Protein AF-A0A0N4YL13-F1 (afdb_monomer_lite)

Foldseek 3Di:
DDDDDPPDPDDDDDDPVPVVPDPDFKDKDKDQAAPVVVLVVLQVCVVSQWAWDDKAQDPVHNRIIMTMTGRPVCCVVVVHDDPDRVNVPPDPPDD

Secondary structure (DSSP, 8-state):
---PPP---------GGGTTT---SEEEEEEES-HHHHHHHHHHHHHTTEEEEEEEE-SS-TTEEEEEEEEGGGTGGGT---S--TTTT------

pLDDT: mean 72.2, std 22.52, range [27.66, 93.56]

Sequence (95 aa):
MTDEAPMTCQWAGYDQALLSTQKRSGLLIEIHGNTTQHAALLKEVALLDYLLFALEANPLCRWCCEYSFINRNCMERYGAYILKPYLKDIVIVNQ

Structure (mmCIF, N/CA/C/O backbone):
data_AF-A0A0N4YL13-F1
#
_entry.id   AF-A0A0N4YL13-F1
#
loop_
_atom_site.group_PDB
_atom_site.id
_atom_site.type_symbol
_atom_site.label_atom_id
_atom_site.label_alt_id
_atom_site.label_comp_id
_atom_site.label_asym_id
_atom_site.label_entity_id
_atom_site.label_seq_id
_atom_site.pdbx_PDB_ins_code
_atom_site.Cartn_x
_atom_site.Cartn_y
_atom_site.Cartn_z
_atom_site.occupancy
_atom_site.B_iso_or_equiv
_atom_site.auth_seq_id
_atom_site.auth_comp_id
_atom_site.auth_asym_id
_atom_site.auth_atom_id
_atom_site.pdbx_PDB_model_num
ATOM 1 N N . MET A 1 1 ? -35.372 -3.783 8.983 1.00 31.12 1 MET A N 1
ATOM 2 C CA . MET A 1 1 ? -35.506 -4.721 7.851 1.00 31.12 1 MET A CA 1
ATOM 3 C C . MET A 1 1 ? -35.213 -3.887 6.613 1.00 31.12 1 MET A C 1
ATOM 5 O O . MET A 1 1 ? -36.064 -3.084 6.264 1.00 31.12 1 MET A O 1
ATOM 9 N N . THR A 1 2 ? -33.919 -3.599 6.408 1.00 39.25 2 THR A N 1
ATOM 10 C CA . THR A 1 2 ? -33.066 -4.156 5.325 1.00 39.25 2 THR A CA 1
ATOM 11 C C . THR A 1 2 ? -33.624 -3.704 3.970 1.00 39.25 2 THR A C 1
ATOM 13 O O . THR A 1 2 ? -34.764 -4.005 3.656 1.00 39.25 2 THR A O 1
ATOM 16 N N . ASP A 1 3 ? -32.943 -2.836 3.226 1.00 29.53 3 ASP A N 1
ATOM 17 C CA . ASP A 1 3 ? -31.700 -3.222 2.564 1.00 29.53 3 ASP A CA 1
ATOM 18 C C . ASP A 1 3 ? -30.657 -2.107 2.418 1.00 29.53 3 ASP A C 1
ATOM 20 O O . ASP A 1 3 ? -30.948 -0.939 2.159 1.00 29.53 3 ASP A O 1
ATOM 24 N N . GLU A 1 4 ? -29.416 -2.556 2.584 1.00 37.66 4 GLU A N 1
ATOM 25 C CA . GLU A 1 4 ? -28.152 -1.905 2.279 1.00 37.66 4 GLU A CA 1
ATOM 26 C C . GLU A 1 4 ? -28.117 -1.448 0.813 1.00 37.66 4 GLU A C 1
ATOM 28 O O . GLU A 1 4 ? -28.215 -2.262 -0.106 1.00 37.66 4 GLU A O 1
ATOM 33 N N . ALA A 1 5 ? -27.911 -0.153 0.572 1.00 33.06 5 ALA A N 1
ATOM 34 C CA . ALA A 1 5 ? -27.423 0.288 -0.727 1.00 33.06 5 ALA A CA 1
ATOM 35 C C . ALA A 1 5 ? -25.913 -0.023 -0.788 1.00 33.06 5 ALA A C 1
ATOM 37 O O . ALA A 1 5 ? -25.164 0.505 0.041 1.00 33.06 5 ALA A O 1
ATOM 38 N N . PRO A 1 6 ? -25.440 -0.868 -1.724 1.00 35.81 6 PRO A N 1
ATOM 39 C CA . PRO A 1 6 ? -24.023 -1.179 -1.841 1.00 35.81 6 PRO A CA 1
ATOM 40 C C . PRO A 1 6 ? -23.264 0.110 -2.146 1.00 35.81 6 PRO A C 1
ATOM 42 O O . PRO A 1 6 ? -23.642 0.867 -3.040 1.00 35.81 6 PRO A O 1
ATOM 45 N N . MET A 1 7 ? -22.201 0.375 -1.385 1.00 33.22 7 MET A N 1
ATOM 46 C CA . MET A 1 7 ? -21.324 1.514 -1.628 1.00 33.22 7 MET A CA 1
ATOM 47 C C . MET A 1 7 ? -20.737 1.419 -3.037 1.00 33.22 7 MET A C 1
ATOM 49 O O . MET A 1 7 ? -19.773 0.699 -3.291 1.00 33.22 7 MET A O 1
ATOM 53 N N . THR A 1 8 ? -21.315 2.172 -3.961 1.00 29.36 8 THR A N 1
ATOM 54 C CA . THR A 1 8 ? -20.730 2.436 -5.266 1.00 29.36 8 THR A CA 1
ATOM 55 C C . THR A 1 8 ? -19.432 3.210 -5.054 1.00 29.36 8 THR A C 1
ATOM 57 O O . THR A 1 8 ? -19.460 4.336 -4.553 1.00 29.36 8 THR A O 1
ATOM 60 N N . CYS A 1 9 ? -18.295 2.612 -5.417 1.00 31.28 9 CYS A N 1
ATOM 61 C CA . CYS A 1 9 ? -17.017 3.311 -5.526 1.00 31.28 9 CYS A CA 1
ATOM 62 C C . CYS A 1 9 ? -17.157 4.441 -6.555 1.00 31.28 9 CYS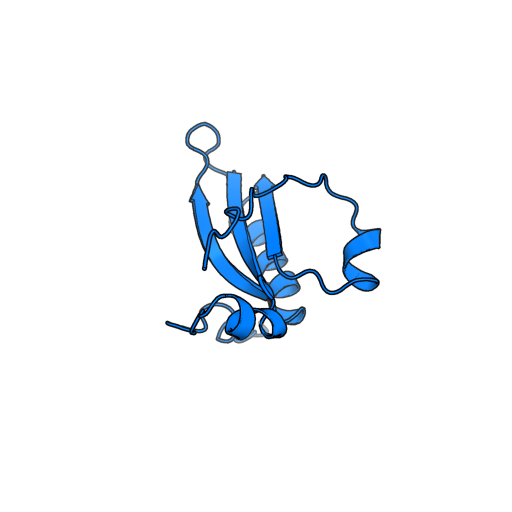 A C 1
ATOM 64 O O . CYS A 1 9 ? -17.150 4.204 -7.761 1.00 31.28 9 CYS A O 1
ATOM 66 N N . GLN A 1 10 ? -17.325 5.673 -6.079 1.00 27.66 10 GLN A N 1
ATOM 67 C CA . GLN A 1 10 ? -17.253 6.867 -6.910 1.00 27.66 10 GLN A CA 1
ATOM 68 C C . GLN A 1 10 ? -15.804 7.354 -6.960 1.00 27.66 10 GLN A C 1
ATOM 70 O O . GLN A 1 10 ? -15.240 7.813 -5.968 1.00 27.66 10 GLN A O 1
ATOM 75 N N . TRP A 1 11 ? -15.221 7.224 -8.149 1.00 38.75 11 TRP A N 1
ATOM 76 C CA . TRP A 1 11 ? -13.934 7.761 -8.562 1.00 38.75 11 TRP A CA 1
ATOM 77 C C . TRP A 1 11 ? -13.903 9.279 -8.347 1.00 38.75 11 TRP A C 1
ATOM 79 O O . TRP A 1 11 ? -14.689 10.008 -8.950 1.00 38.75 11 TRP A O 1
ATOM 89 N N . ALA A 1 12 ? -13.007 9.765 -7.489 1.00 37.19 12 ALA A N 1
ATOM 90 C CA . ALA A 1 12 ? -12.762 11.192 -7.318 1.00 37.19 12 ALA A CA 1
ATOM 91 C C . ALA A 1 12 ? -11.340 11.508 -7.788 1.00 37.19 12 ALA A C 1
ATOM 93 O O . ALA A 1 12 ? -10.372 11.001 -7.225 1.00 37.19 12 ALA A O 1
ATOM 94 N N . GLY A 1 13 ? -11.256 12.328 -8.839 1.00 35.59 13 GLY A N 1
ATOM 95 C CA . GLY A 1 13 ? -10.018 12.837 -9.417 1.00 35.59 13 GLY A CA 1
ATOM 96 C C . GLY A 1 13 ? -9.101 13.504 -8.391 1.00 35.59 13 GLY A C 1
ATOM 97 O O . GLY A 1 13 ? -9.542 14.061 -7.385 1.00 35.59 13 GLY A O 1
ATOM 98 N N . TYR A 1 14 ? -7.807 13.396 -8.670 1.00 40.84 14 TYR A N 1
ATOM 99 C CA . TYR A 1 14 ? -6.706 13.808 -7.813 1.00 40.84 14 TYR A CA 1
ATOM 100 C C . TYR A 1 14 ? -6.612 15.328 -7.632 1.00 40.84 14 TYR A C 1
ATOM 102 O O . TYR A 1 14 ? -6.401 16.058 -8.597 1.00 40.84 14 TYR A O 1
ATOM 110 N N . ASP A 1 15 ? -6.635 15.771 -6.375 1.00 36.53 15 ASP A N 1
ATOM 111 C CA . ASP A 1 15 ? -6.029 17.027 -5.931 1.00 36.53 15 ASP A CA 1
ATOM 112 C C . ASP A 1 15 ? -5.241 16.747 -4.636 1.00 36.53 15 ASP A C 1
ATOM 114 O O . ASP A 1 15 ? -5.807 16.316 -3.625 1.00 36.53 15 ASP A O 1
ATOM 118 N N . GLN A 1 16 ? -3.916 16.935 -4.680 1.00 40.22 16 GLN A N 1
ATOM 119 C CA . GLN A 1 16 ? -2.991 16.681 -3.564 1.00 40.22 16 GLN A CA 1
ATOM 120 C C . GLN A 1 16 ? -3.334 17.501 -2.309 1.00 40.22 16 GLN A C 1
ATOM 122 O O . GLN A 1 16 ? -3.009 17.075 -1.199 1.00 40.22 16 GLN A O 1
ATOM 127 N N . ALA A 1 17 ? -4.019 18.641 -2.452 1.00 34.53 17 ALA A N 1
ATOM 128 C CA . ALA A 1 17 ? -4.364 19.518 -1.335 1.00 34.53 17 ALA A CA 1
ATOM 129 C C . ALA A 1 17 ? -5.468 18.955 -0.415 1.00 34.53 17 ALA A C 1
ATOM 131 O O . ALA A 1 17 ? -5.583 19.369 0.740 1.00 34.53 17 ALA A O 1
ATOM 132 N N . LEU A 1 18 ? -6.272 17.993 -0.885 1.00 42.09 18 LEU A N 1
ATOM 133 C CA . LEU A 1 18 ? -7.428 17.482 -0.136 1.00 42.09 18 LEU A CA 1
ATOM 134 C C . LEU A 1 18 ? -7.079 16.388 0.888 1.00 42.09 18 LEU A C 1
ATOM 136 O O . LEU A 1 18 ? -7.831 16.161 1.836 1.00 42.09 18 LEU A O 1
ATOM 140 N N . LEU A 1 19 ? -5.943 15.705 0.716 1.00 45.62 19 LEU A N 1
ATOM 141 C CA . LEU A 1 19 ? -5.544 14.576 1.568 1.00 45.62 19 LEU A CA 1
ATOM 142 C C . LEU A 1 19 ? -5.187 14.994 3.005 1.00 45.62 19 LEU A C 1
ATOM 144 O O . LEU A 1 19 ? -5.286 14.176 3.918 1.00 45.62 19 LEU A O 1
ATOM 148 N N . SER A 1 20 ? -4.800 16.254 3.227 1.00 42.00 20 SER A N 1
ATOM 149 C CA . SER A 1 20 ? -4.380 16.751 4.545 1.00 42.00 20 SER A CA 1
ATOM 150 C C . SER A 1 20 ? -5.536 17.220 5.437 1.00 42.00 20 SER A C 1
ATOM 152 O O . SER A 1 20 ? -5.381 17.270 6.656 1.00 42.00 20 SER A O 1
ATOM 154 N N . THR A 1 21 ? -6.702 17.543 4.867 1.00 48.25 21 THR A N 1
ATOM 155 C CA . THR A 1 21 ? -7.808 18.204 5.589 1.00 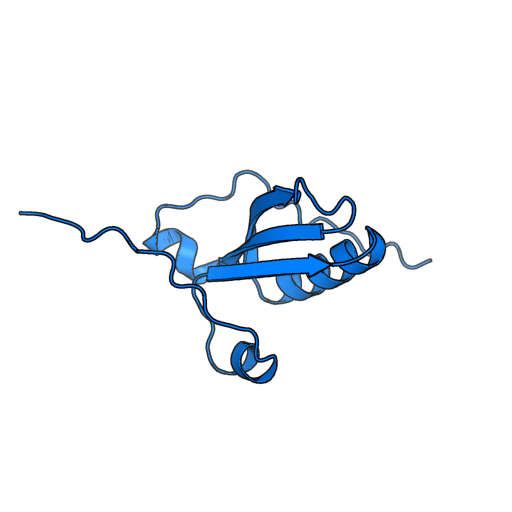48.25 21 THR A CA 1
ATOM 156 C C . THR A 1 21 ? -8.969 17.272 5.939 1.00 48.25 21 THR A C 1
ATOM 158 O O . THR A 1 21 ? -9.742 17.576 6.847 1.00 48.25 21 THR A O 1
ATOM 161 N N . GLN A 1 22 ? -9.077 16.105 5.296 1.00 54.62 22 GLN A N 1
ATOM 162 C CA . GLN A 1 22 ? -10.126 15.126 5.579 1.00 54.62 22 GLN A CA 1
ATOM 163 C C . GLN A 1 22 ? -9.564 13.701 5.475 1.00 54.62 22 GLN A C 1
ATOM 165 O O . GLN A 1 22 ? -9.281 13.215 4.381 1.00 54.62 22 GLN A O 1
ATOM 170 N N . LYS A 1 23 ? -9.424 12.998 6.610 1.00 58.81 23 LYS A N 1
ATOM 171 C CA . LYS A 1 23 ? -9.084 11.563 6.609 1.00 58.81 23 LYS A CA 1
ATOM 172 C C . LYS A 1 23 ? -10.243 10.782 5.980 1.00 58.81 23 LYS A C 1
ATOM 174 O O . LYS A 1 23 ? -11.238 10.502 6.646 1.00 58.81 23 LYS A O 1
ATOM 179 N N . ARG A 1 24 ? -10.147 10.493 4.681 1.00 71.50 24 ARG A N 1
ATOM 180 C CA . ARG A 1 24 ? -11.122 9.673 3.951 1.00 71.50 24 ARG A CA 1
ATOM 181 C C . ARG A 1 24 ? -10.979 8.199 4.331 1.00 71.50 24 ARG A C 1
ATOM 183 O O . ARG A 1 24 ? -9.934 7.760 4.799 1.00 71.50 24 ARG A O 1
ATOM 190 N N . SER A 1 25 ? -12.056 7.437 4.160 1.00 84.31 25 SER A N 1
ATOM 191 C CA . SER A 1 25 ? -12.070 6.011 4.495 1.00 84.31 25 SER A CA 1
ATOM 192 C C . SER A 1 25 ? -11.295 5.159 3.496 1.00 84.31 25 SER A C 1
ATOM 194 O O . SER A 1 25 ? -10.676 4.176 3.895 1.00 84.31 25 SER A O 1
ATOM 196 N N . GLY A 1 26 ? -11.313 5.543 2.220 1.00 86.00 26 GLY A N 1
ATOM 197 C CA . GLY A 1 26 ? -10.641 4.840 1.137 1.00 86.00 26 GLY A CA 1
ATOM 198 C C . GLY A 1 26 ? -9.876 5.783 0.216 1.00 86.00 26 GLY A C 1
ATOM 199 O O . GLY A 1 26 ? -10.203 6.968 0.107 1.00 86.00 26 GLY A O 1
ATOM 200 N N . LEU A 1 27 ? -8.856 5.232 -0.431 1.00 87.75 27 LEU A N 1
ATOM 201 C CA . LEU A 1 27 ? -7.987 5.912 -1.385 1.00 87.75 27 LEU A CA 1
ATOM 202 C C . LEU A 1 27 ? -7.698 4.950 -2.540 1.00 87.75 27 LEU A C 1
ATOM 204 O O . LEU A 1 27 ? -7.267 3.830 -2.289 1.00 87.75 27 LEU A O 1
ATOM 208 N N . LEU A 1 28 ? -7.932 5.378 -3.779 1.00 90.25 28 LEU A N 1
ATOM 209 C CA . LEU A 1 28 ? -7.571 4.629 -4.982 1.00 90.25 28 LEU A CA 1
ATOM 210 C C . LEU A 1 28 ? -6.563 5.448 -5.777 1.00 90.25 28 LEU A C 1
ATOM 212 O O . LEU A 1 28 ? -6.794 6.633 -6.023 1.00 90.25 28 LEU A O 1
ATOM 216 N N . ILE A 1 29 ? -5.444 4.822 -6.134 1.00 89.81 29 ILE A N 1
ATOM 217 C CA . ILE A 1 29 ? -4.338 5.475 -6.821 1.00 89.81 29 ILE A CA 1
ATOM 218 C C . ILE A 1 29 ? -3.850 4.617 -7.987 1.00 89.81 29 ILE A C 1
ATOM 220 O O . ILE A 1 29 ? -3.320 3.536 -7.753 1.00 89.81 29 ILE A O 1
ATOM 224 N N . GLU A 1 30 ? -3.928 5.121 -9.220 1.00 91.50 30 GLU A N 1
ATOM 225 C CA . GLU A 1 30 ? -3.120 4.616 -10.340 1.00 91.50 30 GLU A CA 1
ATOM 226 C C . GLU A 1 30 ? -1.769 5.341 -10.389 1.00 91.50 30 GLU A C 1
ATOM 228 O O . GLU A 1 30 ? -1.715 6.574 -10.422 1.00 91.50 30 GLU A O 1
ATOM 233 N N . ILE A 1 31 ? -0.676 4.579 -10.404 1.00 89.81 31 ILE A N 1
ATOM 234 C CA . ILE A 1 31 ? 0.681 5.096 -10.597 1.00 89.81 31 ILE A CA 1
ATOM 235 C C . ILE A 1 31 ? 1.153 4.698 -11.987 1.00 89.81 31 ILE A C 1
ATOM 237 O O . ILE A 1 31 ? 1.020 3.538 -12.360 1.00 89.81 31 ILE A O 1
ATOM 241 N N . HIS A 1 32 ? 1.746 5.647 -12.712 1.00 92.56 32 HIS A N 1
ATOM 242 C CA . HIS A 1 32 ? 2.448 5.427 -13.977 1.00 92.56 32 HIS A CA 1
ATOM 243 C C . HIS A 1 32 ? 3.945 5.613 -13.717 1.00 92.56 32 HIS A C 1
ATOM 245 O O . HIS A 1 32 ? 4.422 6.746 -13.639 1.00 92.56 32 HIS A O 1
ATOM 251 N N . GLY A 1 33 ? 4.696 4.530 -13.519 1.00 87.88 33 GLY A N 1
ATOM 252 C CA . GLY A 1 33 ? 6.096 4.649 -13.130 1.00 87.88 33 GLY A CA 1
ATOM 253 C C . GLY A 1 33 ? 6.854 3.335 -12.997 1.00 87.88 33 GLY A C 1
ATOM 254 O O . GLY A 1 33 ? 6.354 2.239 -13.220 1.00 87.88 33 GLY A O 1
ATOM 255 N N . ASN A 1 34 ? 8.130 3.441 -12.643 1.00 88.50 34 ASN A N 1
ATOM 256 C CA . ASN A 1 34 ? 8.935 2.269 -12.319 1.00 88.50 34 ASN A CA 1
ATOM 257 C C . ASN A 1 34 ? 8.705 1.812 -10.868 1.00 88.50 34 ASN A C 1
ATOM 259 O O . ASN A 1 34 ? 8.155 2.533 -10.032 1.00 88.50 34 ASN A O 1
ATOM 263 N N . THR A 1 35 ? 9.203 0.621 -10.538 1.00 88.19 35 THR A N 1
ATOM 264 C CA . THR A 1 35 ? 9.057 0.015 -9.206 1.00 88.19 35 THR A CA 1
ATOM 265 C C . THR A 1 35 ? 9.537 0.923 -8.067 1.00 88.19 35 THR A C 1
ATOM 267 O O . THR A 1 35 ? 8.937 0.918 -6.994 1.00 88.19 35 THR A O 1
ATOM 270 N N . THR A 1 36 ? 10.573 1.741 -8.282 1.00 89.25 36 THR A N 1
ATOM 271 C CA . THR A 1 36 ? 11.089 2.682 -7.272 1.00 89.25 36 THR A CA 1
ATOM 272 C C . THR A 1 36 ? 10.089 3.797 -6.975 1.00 89.25 36 THR A C 1
ATOM 274 O O . THR A 1 36 ? 9.872 4.127 -5.811 1.00 89.25 36 THR A O 1
ATOM 277 N N . GLN A 1 37 ? 9.444 4.350 -8.005 1.00 87.38 37 GLN A N 1
ATOM 278 C CA . GLN A 1 37 ? 8.409 5.379 -7.845 1.00 87.38 37 GLN A CA 1
ATOM 279 C C . GLN A 1 37 ? 7.175 4.817 -7.135 1.00 87.38 37 GLN A C 1
ATOM 281 O O . GLN A 1 37 ? 6.637 5.459 -6.234 1.00 87.38 37 GLN A O 1
ATOM 286 N N . HIS A 1 38 ? 6.778 3.589 -7.477 1.00 89.56 38 HIS A N 1
ATOM 287 C CA . HIS A 1 38 ? 5.684 2.902 -6.796 1.00 89.56 38 HIS A CA 1
ATOM 288 C C . HIS A 1 38 ? 6.020 2.693 -5.314 1.00 89.56 38 HIS A C 1
ATOM 290 O O . HIS A 1 38 ? 5.242 3.066 -4.442 1.00 89.56 38 HIS A O 1
ATOM 296 N N . ALA A 1 39 ? 7.212 2.170 -5.012 1.00 89.88 39 ALA A N 1
ATOM 297 C CA . ALA A 1 39 ? 7.657 1.952 -3.639 1.00 89.88 39 ALA A CA 1
ATOM 298 C C . ALA A 1 39 ? 7.734 3.254 -2.825 1.00 89.88 39 ALA A C 1
ATOM 300 O O . ALA A 1 39 ? 7.389 3.247 -1.646 1.00 89.88 39 ALA A O 1
ATOM 301 N N . ALA A 1 40 ? 8.167 4.363 -3.434 1.00 87.38 40 ALA A N 1
ATOM 302 C CA . ALA A 1 40 ? 8.189 5.668 -2.780 1.00 87.38 40 ALA A CA 1
ATOM 303 C C . ALA A 1 40 ? 6.776 6.117 -2.379 1.00 87.38 40 ALA A C 1
ATOM 305 O O . ALA A 1 40 ? 6.551 6.430 -1.214 1.00 87.38 40 ALA A O 1
ATOM 306 N N . LEU A 1 41 ? 5.801 6.057 -3.292 1.00 86.31 41 LEU A N 1
ATOM 307 C CA . LEU A 1 41 ? 4.427 6.448 -2.968 1.00 86.31 41 LEU A CA 1
ATOM 308 C C . LEU A 1 41 ? 3.785 5.519 -1.930 1.00 86.31 41 LEU A C 1
ATOM 310 O O . LEU A 1 41 ? 3.115 5.990 -1.015 1.00 86.31 41 LEU A O 1
ATOM 314 N N . LEU A 1 42 ? 4.010 4.206 -2.035 1.00 88.19 42 LEU A N 1
ATOM 315 C CA . LEU A 1 42 ? 3.491 3.238 -1.064 1.00 88.19 42 LEU A CA 1
ATOM 316 C C . LEU A 1 42 ? 4.003 3.505 0.356 1.00 88.19 42 LEU A C 1
ATOM 318 O O . LEU A 1 42 ? 3.254 3.310 1.313 1.00 88.19 42 LEU A O 1
ATOM 322 N N . LYS A 1 43 ? 5.247 3.980 0.499 1.00 86.44 43 LYS A N 1
ATOM 323 C CA . LYS A 1 43 ? 5.795 4.413 1.792 1.00 86.44 43 LYS A CA 1
ATOM 324 C C . LYS A 1 43 ? 5.062 5.640 2.326 1.00 86.44 43 LYS A C 1
ATOM 326 O O . LYS A 1 43 ? 4.628 5.615 3.473 1.00 86.44 43 LYS A O 1
ATOM 331 N N . GLU A 1 44 ? 4.864 6.666 1.501 1.00 87.00 44 GLU A N 1
ATOM 332 C CA . GLU A 1 44 ? 4.136 7.877 1.907 1.00 87.00 44 GLU A CA 1
ATOM 333 C C . GLU A 1 44 ? 2.697 7.557 2.339 1.00 87.00 44 GLU A C 1
ATOM 335 O O . GLU A 1 44 ? 2.243 7.997 3.393 1.00 87.00 44 GLU A O 1
ATOM 340 N N . VAL A 1 45 ? 1.988 6.710 1.587 1.00 86.88 45 VAL A N 1
ATOM 341 C CA . VAL A 1 45 ? 0.623 6.282 1.937 1.00 86.88 45 VAL A CA 1
ATOM 342 C C . VAL A 1 45 ? 0.598 5.497 3.255 1.00 86.88 45 VAL A C 1
ATOM 344 O O . VAL A 1 45 ? -0.310 5.682 4.069 1.00 86.88 45 VAL A O 1
ATOM 347 N N . ALA A 1 46 ? 1.607 4.660 3.514 1.00 85.94 46 ALA A N 1
ATOM 348 C CA . ALA A 1 46 ? 1.712 3.912 4.764 1.00 85.94 46 ALA A CA 1
ATOM 349 C C . ALA A 1 46 ? 1.893 4.822 5.994 1.00 85.94 46 ALA A C 1
ATOM 351 O O . ALA A 1 46 ? 1.349 4.516 7.057 1.00 85.94 46 ALA A O 1
ATOM 352 N N . LEU A 1 47 ? 2.594 5.956 5.853 1.00 86.62 47 LEU A N 1
ATOM 353 C CA . LEU A 1 47 ? 2.741 6.964 6.916 1.00 86.62 47 LEU A C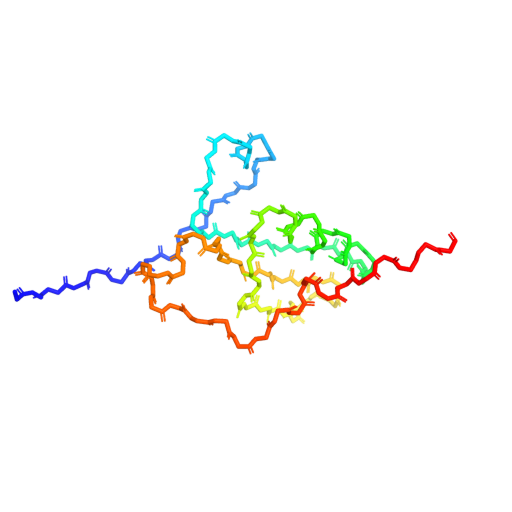A 1
ATOM 354 C C . LEU A 1 47 ? 1.411 7.650 7.273 1.00 86.62 47 LEU A C 1
ATOM 356 O O . LEU A 1 47 ? 1.268 8.184 8.371 1.00 86.62 47 LEU A O 1
ATOM 360 N N . LEU A 1 48 ? 0.418 7.598 6.380 1.00 87.06 48 LEU A N 1
ATOM 361 C CA . LEU A 1 48 ? -0.913 8.182 6.567 1.00 87.06 48 LEU A CA 1
ATOM 362 C C . LEU A 1 48 ? -1.931 7.206 7.198 1.00 87.06 48 LEU A C 1
ATOM 364 O O . LEU A 1 48 ? -3.135 7.478 7.189 1.00 87.06 48 LEU A O 1
ATOM 368 N N . ASP A 1 49 ? -1.471 6.074 7.746 1.00 87.88 49 ASP A N 1
ATOM 369 C CA . ASP A 1 49 ? -2.300 5.005 8.333 1.00 87.88 49 ASP A CA 1
ATOM 370 C C . ASP A 1 49 ? -3.294 4.356 7.350 1.00 87.88 49 ASP A C 1
ATOM 372 O O . ASP A 1 49 ? -4.326 3.794 7.738 1.00 87.88 49 ASP A O 1
ATOM 376 N N . TYR A 1 50 ? -2.965 4.385 6.062 1.00 88.38 50 TYR A N 1
ATOM 377 C CA . TYR A 1 50 ? -3.666 3.618 5.043 1.00 88.38 50 TYR A CA 1
ATOM 378 C C . TYR A 1 50 ? -3.042 2.231 4.878 1.00 88.38 50 TYR A C 1
ATOM 380 O O . TYR A 1 50 ? -1.826 2.046 4.927 1.00 88.38 50 TYR A O 1
ATOM 388 N N . LEU A 1 51 ? -3.897 1.233 4.681 1.00 89.06 51 LEU A N 1
ATOM 389 C CA . LEU A 1 51 ? -3.523 -0.156 4.458 1.00 89.06 51 LEU A CA 1
ATOM 390 C C . LEU A 1 51 ? -3.927 -0.560 3.048 1.00 89.06 51 LEU A C 1
ATOM 392 O O . LEU A 1 51 ? -5.065 -0.337 2.646 1.00 89.06 51 LEU A O 1
ATOM 396 N N . LEU A 1 52 ? -2.997 -1.162 2.312 1.00 90.19 52 LEU A N 1
ATOM 397 C CA . LEU A 1 52 ? -3.255 -1.706 0.983 1.00 90.19 52 LEU A CA 1
ATOM 398 C C . LEU A 1 52 ? -4.178 -2.927 1.091 1.00 90.19 52 LEU A C 1
ATOM 400 O O . LEU A 1 52 ? -3.879 -3.839 1.864 1.00 90.19 52 LEU A O 1
ATOM 404 N N . PHE A 1 53 ? -5.260 -2.960 0.311 1.00 89.00 53 PHE A N 1
ATOM 405 C CA . PHE A 1 53 ? -6.169 -4.113 0.256 1.00 89.00 53 PHE A CA 1
ATOM 406 C C . PHE A 1 53 ? -6.390 -4.669 -1.157 1.00 89.00 53 PHE A C 1
ATOM 408 O O . PHE A 1 53 ? -6.745 -5.839 -1.277 1.00 89.00 53 PHE A O 1
ATOM 415 N N . ALA A 1 54 ? -6.149 -3.885 -2.212 1.00 90.38 54 ALA A N 1
ATOM 416 C CA . ALA A 1 54 ? -6.163 -4.378 -3.588 1.00 90.38 54 ALA A CA 1
ATOM 417 C C . ALA A 1 54 ? -5.069 -3.716 -4.432 1.00 90.38 54 ALA A C 1
ATOM 419 O O . ALA A 1 54 ? -4.714 -2.555 -4.217 1.00 90.38 54 ALA A O 1
ATOM 420 N N . LEU A 1 55 ? -4.529 -4.493 -5.367 1.00 91.31 55 LEU A N 1
ATOM 421 C CA . LEU A 1 55 ? -3.513 -4.098 -6.333 1.00 91.31 55 LEU A CA 1
ATOM 422 C C . LEU A 1 55 ? -3.903 -4.696 -7.681 1.00 91.31 55 LEU A C 1
ATOM 424 O O . LEU A 1 55 ? -4.080 -5.911 -7.772 1.00 91.31 55 LEU A O 1
ATOM 428 N N . GLU A 1 56 ? -3.990 -3.864 -8.711 1.00 93.56 56 GLU A N 1
ATOM 429 C CA . GLU A 1 56 ? -4.375 -4.278 -10.058 1.00 93.56 56 GLU A CA 1
ATOM 430 C C . GLU A 1 56 ? -3.363 -3.746 -11.076 1.00 93.56 56 GLU A C 1
ATOM 432 O O . GLU A 1 56 ? -3.228 -2.543 -11.294 1.00 93.56 56 GLU A O 1
ATOM 437 N N . ALA A 1 57 ? -2.600 -4.652 -11.691 1.00 90.81 57 ALA A N 1
ATOM 438 C CA . ALA A 1 57 ? -1.665 -4.279 -12.746 1.00 90.81 57 ALA A CA 1
ATOM 439 C C . ALA A 1 57 ? -2.431 -3.927 -14.027 1.00 90.81 57 ALA A C 1
ATOM 441 O O . ALA A 1 57 ? -3.325 -4.666 -14.445 1.00 90.81 57 ALA A O 1
ATOM 442 N N . ASN A 1 58 ? -2.043 -2.836 -14.686 1.00 87.88 58 ASN A N 1
ATOM 443 C CA . ASN A 1 58 ? -2.707 -2.408 -15.908 1.00 87.88 58 ASN A CA 1
ATOM 444 C C . ASN A 1 58 ? -2.294 -3.321 -17.090 1.00 87.88 58 ASN A C 1
ATOM 446 O O . ASN A 1 58 ? -1.107 -3.399 -17.422 1.00 87.88 58 ASN A O 1
ATOM 450 N N . PRO A 1 59 ? -3.237 -3.993 -17.781 1.00 88.38 59 PRO A N 1
ATOM 451 C CA . PRO A 1 59 ? -2.909 -4.922 -18.866 1.00 88.38 59 PRO A CA 1
ATOM 452 C C . PRO A 1 59 ? -2.343 -4.231 -20.116 1.00 88.38 59 PRO A C 1
ATOM 454 O O . PRO A 1 59 ? -1.670 -4.871 -20.924 1.00 88.38 59 PRO A O 1
ATOM 457 N N . LEU A 1 60 ? -2.599 -2.931 -20.287 1.00 93.31 60 LEU A N 1
ATOM 458 C CA . LEU A 1 60 ? -2.141 -2.134 -21.428 1.00 93.31 60 LEU A CA 1
ATOM 459 C C . LEU A 1 60 ? -0.885 -1.313 -21.111 1.00 93.31 60 LEU A C 1
ATOM 461 O O . LEU A 1 60 ? -0.213 -0.841 -22.029 1.00 93.31 60 LEU A O 1
ATOM 465 N N . CYS A 1 61 ? -0.526 -1.173 -19.833 1.00 88.19 61 CYS A N 1
ATOM 466 C CA . CYS A 1 61 ? 0.655 -0.444 -19.395 1.00 88.19 61 CYS A CA 1
ATOM 467 C C . CYS A 1 61 ? 1.480 -1.272 -18.400 1.00 88.19 61 CYS A C 1
ATOM 469 O O . CYS A 1 61 ? 1.157 -1.376 -17.222 1.00 88.19 61 CYS A O 1
ATOM 471 N N . ARG A 1 62 ? 2.627 -1.787 -18.864 1.00 88.69 62 ARG A N 1
ATOM 472 C CA . ARG A 1 62 ? 3.548 -2.619 -18.059 1.00 88.69 62 ARG A CA 1
ATOM 473 C C . ARG A 1 62 ? 4.147 -1.924 -16.829 1.00 88.69 62 ARG A C 1
ATOM 475 O O . ARG A 1 62 ? 4.699 -2.600 -15.968 1.00 88.69 62 ARG A O 1
ATOM 482 N N . TRP A 1 63 ? 4.066 -0.600 -16.772 1.00 88.38 63 TRP A N 1
ATOM 483 C CA . TRP A 1 63 ? 4.592 0.252 -15.700 1.00 88.38 63 TRP A CA 1
ATOM 484 C C . TRP A 1 63 ? 3.468 0.969 -14.948 1.00 88.38 63 TRP A C 1
ATOM 486 O O . TRP A 1 63 ? 3.728 1.907 -14.205 1.00 88.38 63 TRP A O 1
ATOM 496 N N . CYS A 1 64 ? 2.213 0.574 -15.167 1.00 89.00 64 CYS A N 1
ATOM 497 C CA . CYS A 1 64 ? 1.082 1.174 -14.485 1.00 89.00 64 CYS A CA 1
ATOM 498 C C . CYS A 1 64 ? 0.428 0.161 -13.559 1.00 89.00 64 CYS A C 1
ATOM 500 O O . CYS A 1 64 ? 0.310 -1.025 -13.880 1.00 89.00 64 CYS A O 1
ATOM 502 N N . CYS A 1 65 ? 0.030 0.628 -12.386 1.00 91.81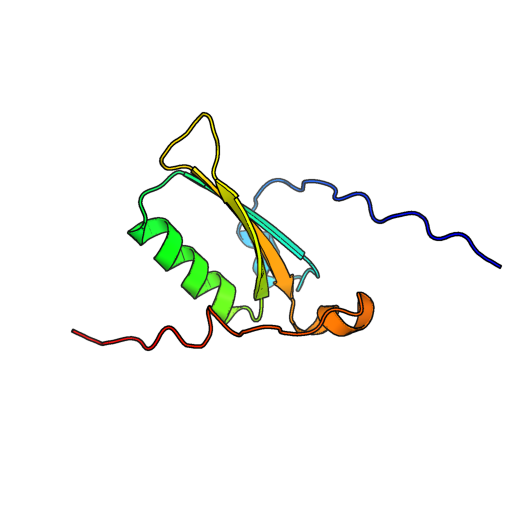 65 CYS A N 1
ATOM 503 C CA . CYS A 1 65 ? -0.619 -0.209 -11.395 1.00 91.81 65 CYS A CA 1
ATOM 504 C C . CYS A 1 65 ? -1.580 0.629 -10.562 1.00 91.81 65 CYS A C 1
ATOM 506 O O . CYS A 1 65 ? -1.230 1.731 -10.128 1.00 91.81 65 CYS A O 1
ATOM 508 N N . GLU A 1 66 ? -2.766 0.086 -10.335 1.00 92.69 66 GLU A N 1
ATOM 509 C CA . GLU A 1 66 ? -3.779 0.644 -9.458 1.00 92.69 66 GLU A CA 1
ATOM 510 C C . GLU A 1 66 ? -3.655 0.037 -8.062 1.00 92.69 66 GLU A C 1
ATOM 512 O O . GLU A 1 66 ? -3.471 -1.168 -7.888 1.00 92.69 66 GLU A O 1
ATOM 517 N N . TYR A 1 67 ? -3.760 0.887 -7.049 1.00 91.69 67 TYR A N 1
ATOM 518 C CA . TYR A 1 67 ? -3.667 0.529 -5.645 1.00 91.69 67 TYR A CA 1
ATOM 519 C C . TYR A 1 67 ? -4.886 1.060 -4.910 1.00 91.69 67 TYR A C 1
ATOM 521 O O . TYR A 1 67 ? -5.173 2.256 -4.960 1.00 91.69 67 TYR A O 1
ATOM 529 N N . SER A 1 68 ? -5.564 0.186 -4.176 1.00 90.94 68 SER A N 1
ATOM 530 C CA . SER A 1 68 ? -6.679 0.567 -3.316 1.00 90.94 68 SER A CA 1
ATOM 531 C C . SER A 1 68 ? -6.310 0.393 -1.851 1.00 90.94 68 SER A C 1
ATOM 533 O O . SER A 1 68 ? -5.841 -0.667 -1.421 1.00 90.94 68 SER A O 1
ATOM 535 N N . PHE A 1 69 ? -6.552 1.442 -1.074 1.00 90.44 69 PHE A N 1
ATOM 536 C CA . PHE A 1 69 ? -6.230 1.509 0.338 1.00 90.44 69 PHE A CA 1
ATOM 537 C C . PHE A 1 69 ? -7.447 1.831 1.190 1.00 90.44 69 PHE A C 1
ATOM 539 O O . PHE A 1 69 ? -8.350 2.555 0.774 1.00 90.44 69 PHE A O 1
ATOM 546 N N . ILE A 1 70 ? -7.411 1.345 2.425 1.00 88.19 70 ILE A N 1
ATOM 547 C CA . ILE A 1 70 ? -8.378 1.641 3.475 1.00 88.19 70 ILE A CA 1
ATOM 548 C C . ILE A 1 70 ? -7.664 2.322 4.639 1.00 88.19 70 ILE A C 1
ATOM 550 O O . ILE A 1 70 ? -6.607 1.867 5.078 1.00 88.19 70 ILE A O 1
ATOM 554 N N . ASN A 1 71 ? -8.225 3.410 5.158 1.00 88.38 71 ASN A N 1
ATOM 555 C CA . ASN A 1 71 ? -7.710 4.004 6.383 1.00 88.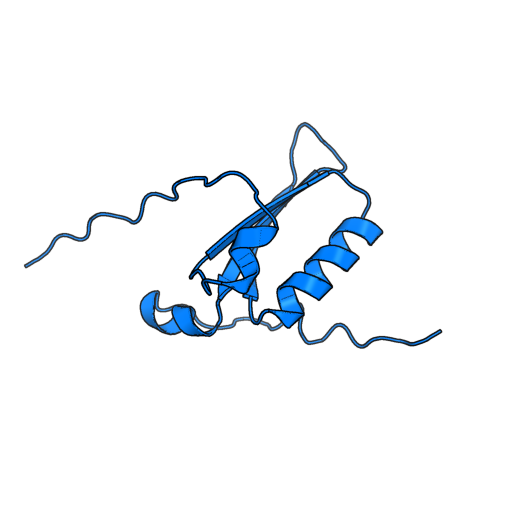38 71 ASN A CA 1
ATOM 556 C C . ASN A 1 71 ? -7.982 3.063 7.562 1.00 88.38 71 ASN A C 1
ATOM 558 O O . ASN A 1 71 ? -9.106 2.583 7.735 1.00 88.38 71 ASN A O 1
ATOM 562 N N . ARG A 1 72 ? -6.973 2.829 8.406 1.00 87.44 72 ARG A N 1
ATOM 563 C CA . ARG A 1 72 ? -7.071 1.933 9.567 1.00 87.44 72 ARG A CA 1
ATOM 564 C C . ARG A 1 72 ? -8.281 2.236 10.456 1.00 87.44 72 ARG A C 1
ATOM 566 O O . ARG A 1 72 ? -8.944 1.306 10.904 1.00 87.44 72 ARG A O 1
ATOM 573 N N . ASN A 1 73 ? -8.605 3.512 10.663 1.00 87.62 73 ASN A N 1
ATOM 574 C CA . ASN A 1 73 ? -9.720 3.923 11.522 1.00 87.62 73 ASN A CA 1
ATOM 575 C C . ASN A 1 73 ? -11.099 3.580 10.937 1.00 87.62 73 ASN A C 1
ATOM 577 O O . ASN A 1 73 ? -12.099 3.654 11.642 1.00 87.62 73 ASN A O 1
ATOM 581 N N . CYS A 1 74 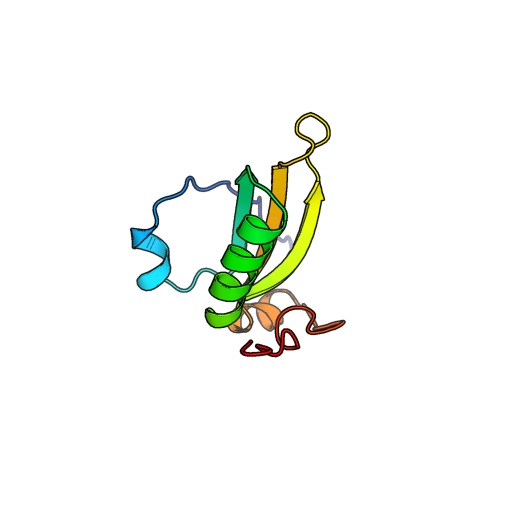? -11.174 3.221 9.655 1.00 85.94 74 CYS A N 1
ATOM 582 C CA . CYS A 1 74 ? -12.419 2.856 8.988 1.00 85.94 74 CYS A CA 1
ATOM 583 C C . CYS A 1 74 ? -12.593 1.344 8.821 1.00 85.94 74 CYS A C 1
ATOM 585 O O . CYS A 1 74 ? -13.643 0.922 8.349 1.00 85.94 74 CYS A O 1
ATOM 587 N N . MET A 1 75 ? -11.613 0.522 9.211 1.00 85.56 75 MET A N 1
ATOM 588 C CA . MET A 1 75 ? -11.685 -0.932 9.032 1.00 85.56 75 MET A CA 1
ATOM 589 C C . MET A 1 75 ? -12.868 -1.566 9.762 1.00 85.56 75 MET A C 1
ATOM 591 O O . MET A 1 75 ? -13.581 -2.372 9.169 1.00 85.56 75 MET A O 1
ATOM 595 N N . GLU A 1 76 ? -13.104 -1.164 11.014 1.00 85.81 76 GLU A N 1
ATOM 596 C CA . GLU A 1 76 ? -14.192 -1.696 11.843 1.00 85.81 76 GLU A CA 1
ATOM 597 C C . GLU A 1 76 ? -15.558 -1.469 11.190 1.00 85.81 76 GLU A C 1
ATOM 599 O O . GLU A 1 76 ? -16.366 -2.390 11.106 1.00 85.81 76 GLU A O 1
ATOM 604 N N . ARG A 1 77 ? -15.773 -0.276 10.618 1.00 82.81 77 ARG A N 1
ATOM 605 C CA . ARG A 1 77 ? -17.005 0.072 9.897 1.00 82.81 77 ARG A CA 1
ATOM 606 C C . ARG A 1 77 ? -17.314 -0.895 8.749 1.00 82.81 77 ARG A C 1
ATOM 608 O O . ARG A 1 77 ? -18.481 -1.084 8.427 1.00 82.81 77 ARG A O 1
ATOM 615 N N . TYR A 1 78 ? -16.288 -1.470 8.128 1.00 81.75 78 TYR A N 1
ATOM 616 C CA . TYR A 1 78 ? -16.425 -2.376 6.987 1.00 81.75 78 TYR A CA 1
ATOM 617 C C . TYR A 1 78 ? -16.203 -3.848 7.349 1.00 81.75 78 TYR A C 1
ATOM 619 O O . TYR A 1 78 ? -16.110 -4.681 6.452 1.00 81.75 78 TYR A O 1
ATOM 627 N N . GLY A 1 79 ? -16.079 -4.180 8.640 1.00 85.25 79 GLY A N 1
ATOM 628 C CA . GLY A 1 79 ? -15.773 -5.545 9.081 1.00 85.25 79 GLY A CA 1
ATOM 629 C C . GLY A 1 79 ? -14.422 -6.062 8.572 1.00 85.25 79 GLY A C 1
ATOM 630 O O . GLY A 1 79 ? -14.217 -7.271 8.472 1.00 85.25 79 GLY A O 1
ATOM 631 N N . ALA A 1 80 ? -13.501 -5.162 8.218 1.00 86.12 80 ALA A N 1
ATOM 632 C CA . ALA A 1 80 ? -12.196 -5.522 7.690 1.00 86.12 80 ALA A CA 1
ATOM 633 C C . ALA A 1 80 ? -11.226 -5.874 8.825 1.00 86.12 80 ALA A C 1
ATOM 635 O O . ALA A 1 80 ? -11.205 -5.234 9.877 1.00 86.12 80 ALA A O 1
ATOM 636 N N . TYR A 1 81 ? -10.356 -6.849 8.579 1.00 88.56 81 TYR A N 1
ATOM 637 C CA . TYR A 1 81 ? -9.294 -7.256 9.496 1.00 88.56 81 TYR A CA 1
ATOM 638 C C . TYR A 1 81 ? -7.960 -7.360 8.753 1.00 88.56 81 TYR A C 1
ATOM 640 O O . TYR A 1 81 ? -7.905 -7.551 7.539 1.00 88.56 81 TYR A O 1
ATOM 648 N N . ILE A 1 82 ? -6.857 -7.182 9.480 1.00 89.19 82 ILE A N 1
ATOM 649 C CA . ILE A 1 82 ? -5.516 -7.194 8.889 1.00 89.19 82 ILE A CA 1
ATOM 650 C C . ILE A 1 82 ? -5.069 -8.642 8.706 1.00 89.19 82 ILE A C 1
ATOM 652 O O . ILE A 1 82 ? -4.920 -9.363 9.687 1.00 89.19 82 ILE A O 1
ATOM 656 N N . LEU A 1 83 ? -4.790 -9.040 7.462 1.00 84.50 83 LEU A N 1
ATOM 657 C CA . LEU A 1 83 ? -4.158 -10.331 7.165 1.00 84.50 83 LEU A CA 1
ATOM 658 C C . LEU A 1 83 ? -2.650 -10.291 7.425 1.00 84.50 83 LEU A C 1
ATOM 660 O O . LEU A 1 83 ? -2.104 -11.160 8.098 1.00 84.50 83 LEU A O 1
ATOM 664 N N . LYS A 1 84 ? -1.969 -9.274 6.884 1.00 83.31 84 LYS A N 1
ATOM 665 C CA . LYS A 1 84 ? -0.527 -9.069 7.049 1.00 83.31 84 LYS A CA 1
ATOM 666 C C . LYS A 1 84 ? -0.157 -7.599 6.805 1.00 83.31 84 LYS A C 1
ATOM 668 O O . LYS A 1 84 ? -0.629 -7.016 5.828 1.00 83.31 84 LYS A O 1
ATOM 673 N N . PRO A 1 85 ? 0.675 -6.975 7.655 1.00 72.00 85 PRO A N 1
ATOM 674 C CA . PRO A 1 85 ? 1.032 -5.565 7.524 1.00 72.00 85 PRO A CA 1
ATOM 675 C C . PRO A 1 85 ? 2.200 -5.347 6.541 1.00 72.00 85 PRO A C 1
ATOM 677 O O . PRO A 1 85 ? 3.275 -4.907 6.928 1.00 72.00 85 PRO A O 1
ATOM 680 N N . TYR A 1 86 ? 1.982 -5.599 5.247 1.00 72.12 86 TYR A N 1
ATOM 681 C CA . TYR A 1 86 ? 3.039 -5.551 4.219 1.00 72.12 86 TYR A CA 1
ATOM 682 C C . TYR A 1 86 ? 3.811 -4.226 4.125 1.00 72.12 86 TYR A C 1
ATOM 684 O O . TYR A 1 86 ? 4.985 -4.233 3.768 1.00 72.12 86 TYR A O 1
ATOM 692 N N . LEU A 1 87 ? 3.165 -3.096 4.428 1.00 68.88 87 LEU A N 1
ATOM 693 C CA . LEU A 1 87 ? 3.779 -1.772 4.289 1.00 68.88 87 LEU A CA 1
ATOM 694 C C . LEU A 1 87 ? 4.450 -1.255 5.571 1.00 68.88 87 LEU A C 1
ATOM 696 O O . LEU A 1 87 ? 5.279 -0.355 5.485 1.00 68.88 87 LEU A O 1
ATOM 700 N N . LYS A 1 88 ? 4.127 -1.809 6.752 1.00 60.19 88 LYS A N 1
ATOM 701 C CA . LYS A 1 88 ? 4.749 -1.386 8.025 1.00 60.19 88 LYS A CA 1
ATOM 702 C C . LYS A 1 88 ? 6.121 -2.021 8.256 1.00 60.19 88 LYS A C 1
ATOM 704 O O . LYS A 1 88 ? 6.929 -1.438 8.968 1.00 60.19 88 LYS A O 1
ATOM 709 N N . ASP A 1 89 ? 6.395 -3.157 7.617 1.00 56.78 89 ASP A N 1
ATOM 710 C CA . ASP A 1 89 ? 7.659 -3.892 7.759 1.00 56.78 89 ASP A CA 1
ATOM 711 C C . ASP A 1 89 ? 8.745 -3.431 6.767 1.00 56.78 89 ASP A C 1
ATOM 713 O O . ASP A 1 89 ? 9.808 -4.048 6.670 1.00 56.78 89 ASP A O 1
ATOM 717 N N . ILE A 1 90 ? 8.510 -2.345 6.019 1.00 56.59 90 ILE A N 1
ATOM 718 C CA . ILE A 1 90 ? 9.530 -1.735 5.158 1.00 56.59 90 ILE A CA 1
ATOM 719 C C . ILE A 1 90 ? 10.520 -0.987 6.062 1.00 56.59 90 ILE A C 1
ATOM 721 O O . ILE A 1 90 ? 10.442 0.226 6.245 1.00 56.59 90 ILE A O 1
ATOM 725 N N . VAL A 1 91 ? 11.446 -1.735 6.664 1.00 48.72 91 VAL A N 1
ATOM 726 C CA . VAL A 1 91 ? 12.580 -1.187 7.409 1.00 48.72 91 VAL A CA 1
ATOM 727 C C . VAL A 1 91 ? 13.409 -0.344 6.444 1.00 48.72 91 VAL A C 1
ATOM 729 O O . VAL A 1 91 ? 13.872 -0.832 5.411 1.00 48.72 91 VAL A O 1
ATOM 732 N N . ILE A 1 92 ? 13.595 0.934 6.777 1.00 50.94 92 ILE A N 1
ATOM 733 C CA . ILE A 1 92 ? 14.560 1.789 6.094 1.00 50.94 92 ILE A CA 1
ATOM 734 C C . ILE A 1 92 ? 15.949 1.235 6.412 1.00 50.94 92 ILE A C 1
ATOM 736 O O . ILE A 1 92 ? 16.495 1.466 7.488 1.00 50.94 92 ILE A O 1
ATOM 740 N N . VAL A 1 93 ? 16.519 0.478 5.477 1.00 44.75 93 VAL A N 1
ATOM 741 C CA . VAL A 1 93 ? 17.960 0.243 5.462 1.00 44.75 93 VAL A CA 1
ATOM 742 C C . VAL A 1 93 ? 18.566 1.541 4.943 1.00 44.75 93 VAL A C 1
ATOM 744 O O . VAL A 1 93 ? 18.577 1.784 3.739 1.00 44.75 93 VAL A O 1
ATOM 747 N N . ASN A 1 94 ? 18.967 2.423 5.858 1.00 38.62 94 ASN A N 1
ATOM 748 C CA . ASN A 1 94 ? 19.826 3.548 5.508 1.00 38.62 94 ASN A CA 1
ATOM 749 C C . ASN A 1 94 ? 21.123 2.949 4.939 1.00 38.62 94 ASN A C 1
ATOM 751 O O . ASN A 1 94 ? 21.855 2.288 5.678 1.00 38.62 94 ASN A O 1
ATOM 755 N N . GLN A 1 95 ? 21.350 3.116 3.635 1.00 38.44 95 GLN A N 1
ATOM 756 C CA . GLN A 1 95 ? 22.676 2.995 3.027 1.00 38.44 95 GLN A CA 1
ATOM 757 C C . GLN A 1 95 ? 23.336 4.368 3.025 1.00 38.44 95 GLN A C 1
ATOM 759 O O . GLN A 1 95 ? 22.616 5.349 2.728 1.00 38.44 95 GLN A O 1
#

Organism: Nippostrongylus brasiliensis (NCBI:txid27835)

Radius of gyration: 15.03 Å; chains: 1; bounding box: 58×30×33 Å